Protein AF-A0A920NY01-F1 (afdb_monomer_lite)

Foldseek 3Di:
DLVVLCLPVVVPPDPPPDDPLQVLLCVQQNADPVRGRPDPVLSVLSVVLVVVSVVLVVVVVVVVVCVVVVHFPLCVLVNLLVSLVSSLSSLVSSCVSNDPLLVDCDDPPHDPVSNVSNVSNVVSVCSCPPPHHNVRSVVSCVCRVVVHDD

Radius of gyration: 17.71 Å; chains: 1; bounding box: 40×31×54 Å

Structure (mmCIF, N/CA/C/O backbone):
data_AF-A0A920NY01-F1
#
_entry.id   AF-A0A920NY01-F1
#
loop_
_atom_site.group_PDB
_atom_site.id
_atom_site.type_symbol
_atom_site.label_atom_id
_atom_site.label_alt_id
_atom_site.label_comp_id
_atom_site.label_asym_id
_atom_site.label_entity_id
_atom_site.label_seq_id
_atom_site.pdbx_PDB_ins_code
_atom_site.Cartn_x
_atom_site.Cartn_y
_atom_site.Cartn_z
_atom_site.occupancy
_atom_site.B_iso_or_equiv
_atom_site.auth_seq_id
_atom_site.auth_comp_id
_atom_site.auth_asym_id
_atom_site.auth_atom_id
_atom_site.pdbx_PDB_model_num
ATOM 1 N N . MET A 1 1 ? 16.039 2.354 -2.884 1.00 47.50 1 MET A N 1
ATOM 2 C CA . MET A 1 1 ? 14.660 2.895 -2.831 1.00 47.50 1 MET A CA 1
ATOM 3 C C . MET A 1 1 ? 13.622 1.830 -2.468 1.00 47.50 1 MET A C 1
ATOM 5 O O . MET A 1 1 ? 12.995 1.982 -1.434 1.00 47.50 1 MET A O 1
ATOM 9 N N . ILE A 1 2 ? 13.472 0.728 -3.221 1.00 49.84 2 ILE A N 1
ATOM 10 C CA . ILE A 1 2 ? 12.457 -0.321 -2.934 1.00 49.84 2 ILE A CA 1
ATOM 11 C C . ILE A 1 2 ? 12.687 -1.029 -1.579 1.00 49.84 2 ILE A C 1
ATOM 13 O O . ILE A 1 2 ? 11.736 -1.321 -0.860 1.00 49.84 2 ILE A O 1
ATOM 17 N N . SER A 1 3 ? 13.953 -1.226 -1.187 1.00 41.81 3 SER A N 1
ATOM 18 C CA . SER A 1 3 ? 14.336 -1.854 0.093 1.00 41.81 3 SER A CA 1
ATOM 19 C C . SER A 1 3 ? 13.791 -1.118 1.336 1.00 41.81 3 SER A C 1
ATOM 21 O O . SER A 1 3 ? 13.457 -1.753 2.330 1.00 41.81 3 SER A O 1
ATOM 23 N N . GLY A 1 4 ? 13.603 0.209 1.264 1.00 45.38 4 GLY A N 1
ATOM 24 C CA . GLY A 1 4 ? 13.114 1.031 2.382 1.00 45.38 4 GLY A CA 1
ATOM 25 C C . GLY A 1 4 ? 11.598 0.990 2.611 1.00 45.38 4 GLY A C 1
ATOM 26 O O . GLY A 1 4 ? 11.128 1.480 3.627 1.00 45.38 4 GLY A O 1
ATOM 27 N N . MET A 1 5 ? 10.816 0.395 1.703 1.00 55.50 5 MET A N 1
ATOM 28 C CA . MET A 1 5 ? 9.348 0.315 1.833 1.00 55.50 5 MET A CA 1
ATOM 29 C C . MET A 1 5 ? 8.886 -0.874 2.693 1.00 55.50 5 MET A C 1
ATOM 31 O O . MET A 1 5 ? 7.691 -1.143 2.830 1.00 55.50 5 MET A O 1
ATOM 35 N N . GLY A 1 6 ? 9.821 -1.675 3.213 1.00 48.81 6 GLY A N 1
ATOM 36 C CA . GLY A 1 6 ? 9.498 -2.925 3.903 1.00 48.81 6 GLY A CA 1
ATOM 37 C C . GLY A 1 6 ? 8.835 -3.977 3.000 1.00 48.81 6 GLY A C 1
ATOM 38 O O . GLY A 1 6 ? 8.509 -5.061 3.467 1.00 48.81 6 GLY A O 1
ATOM 39 N N . LEU A 1 7 ? 8.670 -3.708 1.700 1.00 51.50 7 LEU A N 1
ATOM 40 C CA . LEU A 1 7 ? 8.166 -4.657 0.696 1.00 51.50 7 LEU A CA 1
ATOM 41 C C . LEU A 1 7 ? 9.187 -5.759 0.383 1.00 51.50 7 LEU A C 1
ATOM 43 O O . LEU A 1 7 ? 8.834 -6.808 -0.142 1.00 51.50 7 LEU A O 1
ATOM 47 N N . ALA A 1 8 ? 10.453 -5.519 0.740 1.00 39.38 8 ALA A N 1
ATOM 48 C CA . ALA A 1 8 ? 11.539 -6.490 0.703 1.00 39.38 8 ALA A CA 1
ATOM 49 C C . ALA A 1 8 ? 11.615 -7.367 1.972 1.00 39.38 8 ALA A C 1
ATOM 51 O O . ALA A 1 8 ? 12.487 -8.231 2.063 1.00 39.38 8 ALA A O 1
ATOM 52 N N . THR A 1 9 ? 10.690 -7.230 2.935 1.00 38.69 9 THR A N 1
ATOM 53 C CA . THR A 1 9 ? 10.613 -8.123 4.113 1.00 38.69 9 THR A CA 1
ATOM 54 C C . THR A 1 9 ? 9.990 -9.488 3.778 1.00 38.69 9 THR A C 1
ATOM 56 O O . THR A 1 9 ? 9.167 -10.030 4.508 1.00 38.69 9 THR A O 1
ATOM 59 N N . GLY A 1 10 ? 10.430 -10.068 2.660 1.00 37.94 10 GLY A N 1
ATOM 60 C CA . GLY A 1 10 ? 10.399 -11.504 2.384 1.00 37.94 10 GLY A CA 1
ATOM 61 C C . GLY A 1 10 ? 11.724 -12.202 2.721 1.00 37.94 10 GLY A C 1
ATOM 62 O O . GLY A 1 10 ? 11.807 -13.417 2.608 1.00 37.94 10 GLY A O 1
ATOM 63 N N . ALA A 1 11 ? 12.752 -11.468 3.172 1.00 33.50 11 ALA A N 1
ATOM 64 C CA . ALA A 1 11 ? 14.018 -12.037 3.657 1.00 33.50 11 ALA A CA 1
ATOM 65 C C . ALA A 1 11 ? 13.945 -12.568 5.110 1.00 33.50 11 ALA A C 1
ATOM 67 O O . ALA A 1 11 ? 14.968 -12.811 5.742 1.00 33.50 11 ALA A O 1
ATOM 68 N N . GLY A 1 12 ? 12.735 -12.743 5.652 1.00 34.62 12 GLY A N 1
ATOM 69 C CA . GLY A 1 12 ? 12.486 -13.530 6.857 1.00 34.62 12 GLY A CA 1
ATOM 70 C C . GLY A 1 12 ? 12.101 -14.947 6.449 1.00 34.62 12 GLY A C 1
ATOM 71 O O . GLY A 1 12 ? 11.001 -15.168 5.950 1.00 34.62 12 GLY A O 1
ATOM 72 N N . SER A 1 13 ? 13.027 -15.884 6.632 1.00 37.16 13 SER A N 1
ATOM 73 C CA . SER A 1 13 ? 12.858 -17.307 6.344 1.00 37.16 13 SER A CA 1
ATOM 74 C C . SER A 1 13 ? 11.722 -17.903 7.189 1.00 37.16 13 SER A C 1
ATOM 76 O O . SER A 1 13 ? 11.871 -18.100 8.393 1.00 37.16 13 SER A O 1
ATOM 78 N N . GLY A 1 14 ? 10.571 -18.159 6.563 1.00 40.34 14 GLY A N 1
ATOM 79 C CA . GLY A 1 14 ? 9.476 -18.941 7.138 1.00 40.34 14 GLY A CA 1
ATOM 80 C C . GLY A 1 14 ? 8.087 -18.464 6.695 1.00 40.34 14 GLY A C 1
ATOM 81 O O . GLY A 1 14 ? 7.841 -17.257 6.638 1.00 40.34 14 GLY A O 1
ATOM 82 N N . PRO A 1 15 ? 7.140 -19.373 6.394 1.00 42.06 15 PRO A N 1
ATOM 83 C CA . PRO A 1 15 ? 5.758 -18.988 6.145 1.00 42.06 15 PRO A CA 1
ATOM 84 C C . PRO A 1 15 ? 5.181 -18.369 7.422 1.00 42.06 15 PRO A C 1
ATOM 86 O O . PRO A 1 15 ? 4.928 -19.065 8.407 1.00 42.06 15 PRO A O 1
ATOM 89 N N . ARG A 1 16 ? 4.962 -17.050 7.425 1.00 55.19 16 ARG A N 1
ATOM 90 C CA . ARG A 1 16 ? 4.141 -16.418 8.462 1.00 55.19 16 ARG A CA 1
ATOM 91 C C . ARG A 1 16 ? 2.745 -17.035 8.357 1.00 55.19 16 ARG A C 1
ATOM 93 O O . ARG A 1 16 ? 2.098 -16.912 7.320 1.00 55.19 16 ARG A O 1
ATOM 100 N N . LYS A 1 17 ? 2.306 -17.741 9.406 1.00 58.00 17 LYS A N 1
ATOM 101 C CA . LYS A 1 17 ? 0.994 -18.414 9.429 1.00 58.00 17 LYS A CA 1
ATOM 102 C C . LYS A 1 17 ? -0.165 -17.422 9.274 1.00 58.00 17 LYS A C 1
ATOM 104 O O . LYS A 1 17 ? -1.215 -17.816 8.778 1.00 58.00 17 LYS A O 1
ATOM 109 N N . THR A 1 18 ? 0.023 -16.162 9.672 1.00 63.00 18 THR A N 1
ATOM 110 C CA . THR A 1 18 ? -0.997 -15.111 9.589 1.00 63.00 18 THR A CA 1
ATOM 111 C C . THR A 1 18 ? -0.401 -13.772 9.142 1.00 63.00 18 THR A C 1
ATOM 113 O O . THR A 1 18 ? 0.765 -13.461 9.405 1.00 63.00 18 THR A O 1
ATOM 116 N N . SER A 1 19 ? -1.195 -12.993 8.401 1.00 81.56 19 SER A N 1
ATOM 117 C CA . SER A 1 19 ? -0.831 -11.646 7.949 1.00 81.56 19 SER A CA 1
ATOM 118 C C . SER A 1 19 ? -0.866 -10.658 9.113 1.00 81.56 19 SER A C 1
ATOM 120 O O . SER A 1 19 ? -1.801 -10.675 9.911 1.00 81.56 19 SER A O 1
ATOM 122 N N . GLY A 1 20 ? 0.118 -9.756 9.186 1.00 88.62 20 GLY A N 1
ATOM 123 C CA . GLY A 1 20 ? 0.159 -8.721 10.227 1.00 88.62 20 GLY A CA 1
ATOM 124 C C . GLY A 1 20 ? -1.059 -7.793 10.186 1.00 88.62 20 GLY A C 1
ATOM 125 O O . GLY A 1 20 ? -1.587 -7.431 11.232 1.00 88.62 20 GLY A O 1
ATOM 126 N N . MET A 1 21 ? -1.572 -7.480 8.988 1.00 94.06 21 MET A N 1
ATOM 127 C CA . MET A 1 21 ? -2.805 -6.696 8.845 1.00 94.06 21 MET A CA 1
ATOM 128 C C . MET A 1 21 ? -4.042 -7.480 9.289 1.00 94.06 21 MET A C 1
ATOM 130 O O . MET A 1 21 ? -4.987 -6.882 9.792 1.00 94.06 21 MET A O 1
ATOM 134 N N . ALA A 1 22 ? -4.051 -8.808 9.122 1.00 94.12 22 ALA A N 1
ATOM 135 C CA . ALA A 1 22 ? -5.153 -9.642 9.597 1.00 94.12 22 ALA A CA 1
ATOM 136 C C . ALA A 1 22 ? -5.209 -9.671 11.129 1.00 94.12 22 ALA A C 1
ATOM 138 O O . ALA A 1 22 ? -6.294 -9.546 11.686 1.00 94.12 22 ALA A O 1
ATOM 139 N N . GLU A 1 23 ? -4.063 -9.783 11.805 1.00 94.50 23 GLU A N 1
ATOM 140 C CA . GLU A 1 23 ? -4.006 -9.702 13.272 1.00 94.50 23 GLU A CA 1
ATOM 141 C C . GLU A 1 23 ? -4.402 -8.313 13.786 1.00 94.50 23 GLU A C 1
ATOM 143 O O . GLU A 1 23 ? -5.200 -8.209 14.716 1.00 94.50 23 GLU A O 1
ATOM 148 N N . LEU A 1 24 ? -3.923 -7.243 13.139 1.00 95.44 24 LEU A N 1
ATOM 149 C CA . LEU A 1 24 ? -4.345 -5.876 13.458 1.00 95.44 24 LEU A CA 1
ATOM 150 C C . LEU A 1 24 ? -5.861 -5.712 13.281 1.00 95.44 24 LEU A C 1
ATOM 152 O O . LEU A 1 24 ? -6.547 -5.223 14.171 1.00 95.44 24 LEU A O 1
ATOM 156 N N . GLY A 1 25 ? -6.403 -6.177 12.156 1.00 96.38 25 GLY A N 1
ATOM 157 C CA . GLY A 1 25 ? -7.833 -6.111 11.889 1.00 96.38 25 GLY A CA 1
ATOM 158 C C . GLY A 1 25 ? -8.665 -6.895 12.901 1.00 96.38 25 GLY A C 1
ATOM 159 O O . GLY A 1 25 ? -9.671 -6.381 13.372 1.00 96.38 25 GLY A O 1
ATOM 160 N N . LYS A 1 26 ? -8.223 -8.085 13.322 1.00 96.75 26 LYS A N 1
ATOM 161 C CA . LYS A 1 26 ? -8.885 -8.830 14.405 1.00 96.75 26 LYS A CA 1
ATOM 162 C C . LYS A 1 26 ? -8.838 -8.090 15.739 1.00 96.75 26 LYS A C 1
ATOM 164 O O . LYS A 1 26 ? -9.801 -8.162 16.490 1.00 96.75 26 LYS A O 1
ATOM 169 N N . ARG A 1 27 ? -7.743 -7.384 16.039 1.00 95.88 27 ARG A N 1
ATOM 170 C CA . ARG A 1 27 ? -7.602 -6.609 17.280 1.00 95.88 27 ARG A CA 1
ATOM 171 C C . ARG A 1 27 ? -8.625 -5.476 17.369 1.00 95.88 27 ARG A C 1
ATOM 173 O O . ARG A 1 27 ? -9.222 -5.304 18.423 1.00 95.88 27 ARG A O 1
ATOM 180 N N . TYR A 1 28 ? -8.802 -4.712 16.292 1.00 96.94 28 TYR A N 1
ATOM 181 C CA . TYR A 1 28 ? -9.649 -3.513 16.310 1.00 96.94 28 TYR A CA 1
ATOM 182 C C . TYR A 1 28 ? -11.101 -3.773 15.902 1.00 96.94 28 TYR A C 1
ATOM 184 O O . TYR A 1 28 ? -12.004 -3.136 16.433 1.00 96.94 28 TYR A O 1
ATOM 192 N N . VAL A 1 29 ? -11.333 -4.708 14.979 1.00 97.25 29 VAL A N 1
ATOM 193 C CA . VAL A 1 29 ? -12.675 -5.021 14.458 1.00 97.25 29 VAL A CA 1
ATOM 194 C C . VAL A 1 29 ? -13.288 -6.238 15.154 1.00 97.25 29 VAL A C 1
ATOM 196 O O . VAL A 1 29 ? -14.505 -6.378 15.198 1.00 97.25 29 VAL A O 1
ATOM 199 N N . GLY A 1 30 ? -12.463 -7.114 15.728 1.00 97.31 30 GLY A N 1
ATOM 200 C CA . GLY A 1 30 ? -12.908 -8.358 16.349 1.00 97.31 30 GLY A CA 1
ATOM 201 C C . GLY A 1 30 ? -12.994 -9.535 15.378 1.00 97.31 30 GLY A C 1
ATOM 202 O O . GLY A 1 30 ? -12.515 -9.500 14.234 1.00 97.31 30 GLY A O 1
ATOM 203 N N . THR A 1 31 ? -13.585 -10.621 15.869 1.00 97.94 31 THR A N 1
ATOM 204 C CA . THR A 1 31 ? -13.712 -11.889 15.149 1.00 97.94 31 THR A CA 1
ATOM 205 C C . THR A 1 31 ? -15.140 -12.410 15.142 1.00 97.94 31 THR A C 1
ATOM 207 O O . THR A 1 31 ? -15.844 -12.277 16.139 1.00 97.94 31 THR A O 1
ATOM 210 N N . ASP A 1 32 ? -15.513 -13.088 14.059 1.00 95.94 32 ASP A N 1
ATOM 211 C CA . ASP A 1 32 ? -16.758 -13.846 13.957 1.00 95.94 32 ASP A CA 1
ATOM 212 C C . ASP A 1 32 ? -16.721 -15.147 14.788 1.00 95.94 32 ASP A C 1
ATOM 214 O O . ASP A 1 32 ? -15.687 -15.548 15.332 1.00 95.94 32 ASP A O 1
ATOM 218 N N . GLU A 1 33 ? -17.847 -15.867 14.827 1.00 95.56 33 GLU A N 1
ATOM 219 C CA . GLU A 1 33 ? -17.999 -17.159 15.524 1.00 95.56 33 GLU A CA 1
ATOM 220 C C . GLU A 1 33 ? -17.004 -18.243 15.063 1.00 95.56 33 GLU A C 1
ATOM 222 O O . GLU A 1 33 ? -16.785 -19.238 15.752 1.00 95.56 33 GLU A O 1
ATOM 227 N N . LYS A 1 34 ? -16.385 -18.069 13.888 1.00 95.06 34 LYS A N 1
ATOM 228 C CA . LYS A 1 34 ? -15.399 -18.988 13.303 1.00 95.06 34 LYS A CA 1
ATOM 229 C C . LYS A 1 34 ? -13.962 -18.501 13.513 1.00 95.06 34 LYS A C 1
ATOM 231 O O . LYS A 1 34 ? -13.050 -19.018 12.863 1.00 95.06 34 LYS A O 1
ATOM 236 N N . ASN A 1 35 ? -13.746 -17.521 14.395 1.00 92.69 35 ASN A N 1
ATOM 237 C CA . ASN A 1 35 ? -12.448 -16.911 14.693 1.00 92.69 35 ASN A CA 1
ATOM 238 C C . ASN A 1 35 ? -11.764 -16.264 13.463 1.00 92.69 35 ASN A C 1
ATOM 240 O O . ASN A 1 35 ? -10.532 -16.220 13.330 1.00 92.69 35 ASN A O 1
ATOM 244 N N . ARG A 1 36 ? -12.564 -15.770 12.515 1.00 94.25 36 ARG A N 1
ATOM 245 C CA . ARG A 1 36 ? -12.100 -14.985 11.362 1.00 94.25 36 ARG A CA 1
ATOM 246 C C . ARG A 1 36 ? -12.333 -13.511 11.664 1.00 94.25 36 ARG A C 1
ATOM 248 O O . ARG A 1 36 ? -13.251 -13.197 12.399 1.00 94.25 36 ARG A O 1
ATOM 255 N N . LEU A 1 37 ? -11.537 -12.613 11.084 1.00 96.06 37 LEU A N 1
ATOM 256 C CA . LEU A 1 37 ? -11.785 -11.164 11.170 1.00 96.06 37 LEU A CA 1
ATOM 257 C C . LEU A 1 37 ? -13.238 -10.870 10.783 1.00 96.06 37 LEU A C 1
ATOM 259 O O . LEU A 1 37 ? -13.632 -11.336 9.717 1.00 96.06 37 LEU A O 1
ATOM 263 N N . 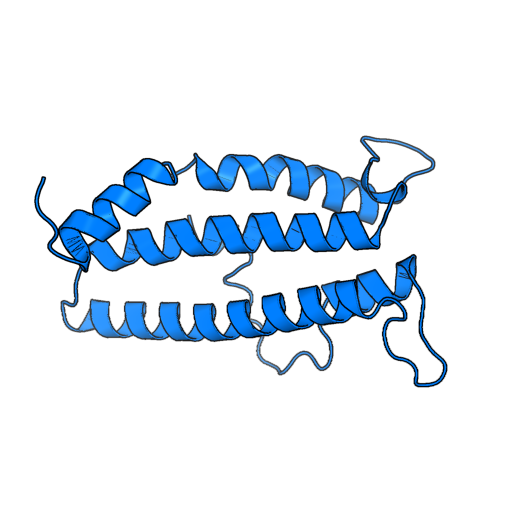ASP A 1 38 ? -14.001 -10.154 11.608 1.00 97.38 38 ASP A N 1
ATOM 264 C CA . ASP A 1 38 ? -15.465 -10.058 11.469 1.00 97.38 38 ASP A CA 1
ATOM 265 C C . ASP A 1 38 ? -15.903 -9.334 10.173 1.00 97.38 38 ASP A C 1
ATOM 267 O O . ASP A 1 38 ? -16.642 -9.888 9.352 1.00 97.38 38 ASP A O 1
ATOM 271 N N . ASP A 1 39 ? -15.317 -8.165 9.884 1.00 97.62 39 ASP A N 1
ATOM 272 C CA . ASP A 1 39 ? -15.564 -7.403 8.650 1.00 97.62 39 ASP A CA 1
ATOM 273 C C . ASP A 1 39 ? -15.117 -8.161 7.378 1.00 97.62 39 ASP A C 1
ATOM 275 O O . ASP A 1 39 ? -13.936 -8.279 7.027 1.00 97.62 39 ASP A O 1
ATOM 279 N N . ALA A 1 40 ? -16.103 -8.643 6.619 1.00 97.12 40 ALA A N 1
ATOM 280 C CA . ALA A 1 40 ? -15.881 -9.383 5.383 1.00 97.12 40 ALA A CA 1
ATOM 281 C C . ALA A 1 40 ? -15.204 -8.566 4.269 1.00 97.12 40 ALA A C 1
ATOM 283 O O . ALA A 1 40 ? -14.441 -9.130 3.471 1.00 97.12 40 ALA A O 1
ATOM 284 N N . GLN A 1 41 ? -15.460 -7.258 4.198 1.00 97.62 41 GLN A N 1
ATOM 285 C CA . GLN A 1 41 ? -14.849 -6.383 3.202 1.00 97.62 41 GLN A CA 1
ATOM 286 C C . GLN A 1 41 ? -13.380 -6.134 3.538 1.00 97.62 41 GLN A C 1
ATOM 288 O O . GLN A 1 41 ? -12.522 -6.293 2.666 1.00 97.62 41 GLN A O 1
ATOM 293 N N . LEU A 1 42 ? -13.071 -5.816 4.799 1.00 97.56 42 LEU A N 1
ATOM 294 C CA . LEU A 1 42 ? -11.694 -5.651 5.266 1.00 97.56 42 LEU A CA 1
ATOM 295 C C . LEU A 1 42 ? -10.890 -6.944 5.084 1.00 97.56 42 LEU A C 1
ATOM 297 O O . LEU A 1 42 ? -9.784 -6.917 4.542 1.00 97.56 42 LEU A O 1
ATOM 301 N N . ARG A 1 43 ? -11.481 -8.096 5.422 1.00 96.50 43 ARG A N 1
ATOM 302 C CA . ARG A 1 43 ? -10.873 -9.417 5.207 1.00 96.50 43 ARG A CA 1
ATOM 303 C C . ARG A 1 43 ? -10.509 -9.654 3.739 1.00 96.50 43 ARG A C 1
ATOM 305 O O . ARG A 1 43 ? -9.414 -10.128 3.442 1.00 96.50 43 ARG A O 1
ATOM 312 N N . THR A 1 44 ? -11.400 -9.287 2.818 1.00 97.62 44 THR A N 1
ATOM 313 C CA . THR A 1 44 ? -11.162 -9.403 1.369 1.00 97.62 44 THR A CA 1
ATOM 314 C C . THR A 1 44 ? -10.051 -8.461 0.899 1.00 97.62 44 THR A C 1
ATOM 316 O O . THR A 1 44 ? -9.190 -8.871 0.118 1.00 97.62 44 THR A O 1
ATOM 319 N N . LYS A 1 45 ? -10.027 -7.214 1.392 1.00 97.62 45 LYS A N 1
ATOM 320 C CA . LYS A 1 45 ? -8.971 -6.237 1.075 1.00 97.62 45 LYS A CA 1
ATOM 321 C C . LYS A 1 45 ? -7.594 -6.727 1.525 1.00 97.62 45 LYS A C 1
ATOM 323 O O . LYS A 1 45 ? -6.661 -6.691 0.726 1.00 97.62 45 LYS A O 1
ATOM 328 N N . ILE A 1 46 ? -7.489 -7.231 2.756 1.00 96.69 46 ILE A N 1
ATOM 329 C CA . ILE A 1 46 ? -6.248 -7.795 3.308 1.00 96.69 46 ILE A CA 1
ATOM 330 C C . ILE A 1 46 ? -5.787 -8.988 2.468 1.00 96.69 46 ILE A C 1
ATOM 332 O O . ILE A 1 46 ? -4.656 -8.995 1.995 1.00 96.69 46 ILE A O 1
ATOM 336 N N . ALA A 1 47 ? -6.675 -9.949 2.193 1.00 96.19 47 ALA A N 1
ATOM 337 C CA . ALA A 1 47 ? -6.327 -11.129 1.403 1.00 96.19 47 ALA A CA 1
ATOM 338 C C . ALA A 1 47 ? -5.831 -10.767 -0.009 1.00 96.19 47 ALA A C 1
ATOM 340 O O . ALA A 1 47 ? -4.857 -11.341 -0.498 1.00 96.19 47 ALA A O 1
ATOM 341 N N . LYS A 1 48 ? -6.469 -9.785 -0.660 1.00 97.38 48 LYS A N 1
ATOM 342 C CA . LYS A 1 48 ? -6.033 -9.281 -1.968 1.00 97.38 48 LYS A CA 1
ATOM 343 C C . LYS A 1 48 ? -4.666 -8.600 -1.884 1.00 97.38 48 LYS A C 1
ATOM 345 O O . LYS A 1 48 ? -3.836 -8.818 -2.763 1.00 97.38 48 LYS A O 1
ATOM 350 N N . HIS A 1 49 ? -4.425 -7.794 -0.850 1.00 96.88 49 HIS A N 1
ATOM 351 C CA . HIS A 1 49 ? -3.129 -7.149 -0.626 1.00 96.88 49 HIS A CA 1
ATOM 352 C C . HIS A 1 49 ? -2.015 -8.173 -0.376 1.00 96.88 49 HIS A C 1
ATOM 354 O O . HIS A 1 49 ? -0.969 -8.092 -1.018 1.00 96.88 49 HIS A O 1
ATOM 360 N N . ASP A 1 50 ? -2.254 -9.189 0.455 1.00 93.69 50 ASP A N 1
ATOM 361 C CA . ASP A 1 50 ? -1.281 -10.252 0.732 1.00 93.69 50 ASP A CA 1
ATOM 362 C C . ASP A 1 50 ? -0.948 -11.063 -0.534 1.00 93.69 50 ASP A C 1
ATOM 364 O O . ASP A 1 50 ? 0.223 -11.325 -0.830 1.00 93.69 50 ASP A O 1
ATOM 368 N N . LEU A 1 51 ? -1.968 -11.422 -1.327 1.00 95.62 51 LEU A N 1
ATOM 369 C CA . LEU A 1 51 ? -1.791 -12.108 -2.611 1.00 95.62 51 LEU A CA 1
ATOM 370 C C . LEU A 1 51 ? -0.958 -11.261 -3.582 1.00 95.62 51 LEU A C 1
ATOM 372 O O . LEU A 1 51 ? 0.007 -11.749 -4.172 1.00 95.62 51 LEU A O 1
ATOM 376 N N . ASN A 1 52 ? -1.302 -9.980 -3.708 1.00 95.81 52 ASN A N 1
ATOM 377 C CA . ASN A 1 52 ? -0.590 -9.027 -4.551 1.00 95.81 52 ASN A CA 1
ATOM 378 C C . ASN A 1 52 ? 0.852 -8.809 -4.087 1.00 95.81 52 ASN A C 1
ATOM 380 O O . ASN A 1 52 ? 1.747 -8.716 -4.924 1.00 95.81 52 ASN A O 1
ATOM 384 N N . SER A 1 53 ? 1.089 -8.765 -2.777 1.00 91.50 53 SER A N 1
ATOM 385 C CA . SER A 1 53 ? 2.426 -8.652 -2.194 1.00 91.50 53 SER A CA 1
ATOM 386 C C . SER A 1 53 ? 3.275 -9.867 -2.555 1.00 91.50 53 SER A C 1
ATOM 388 O O . SER A 1 53 ? 4.403 -9.712 -3.020 1.00 91.50 53 SER A O 1
ATOM 390 N N . ARG A 1 54 ? 2.712 -11.079 -2.456 1.00 91.44 54 ARG A N 1
ATOM 391 C CA . ARG A 1 54 ? 3.396 -12.313 -2.866 1.00 91.44 54 ARG A CA 1
ATOM 392 C C . ARG A 1 54 ? 3.701 -12.341 -4.365 1.00 91.44 54 ARG A C 1
ATOM 394 O O . ARG A 1 54 ? 4.825 -12.659 -4.751 1.00 91.44 54 ARG A O 1
ATOM 401 N N . ALA A 1 55 ? 2.727 -11.998 -5.207 1.00 94.88 55 ALA A N 1
ATOM 402 C CA . ALA A 1 55 ? 2.920 -11.916 -6.655 1.00 94.88 55 ALA A CA 1
ATOM 403 C C . ALA A 1 55 ? 3.994 -10.878 -7.024 1.00 94.88 55 ALA A C 1
ATOM 405 O O . ALA A 1 55 ? 4.821 -11.107 -7.910 1.00 94.88 55 ALA A O 1
ATOM 406 N N . PHE A 1 56 ? 4.029 -9.758 -6.303 1.00 93.31 56 PHE A N 1
ATOM 407 C CA . PHE A 1 56 ? 5.023 -8.716 -6.501 1.00 93.31 56 PHE A CA 1
ATOM 408 C C . PHE A 1 56 ? 6.427 -9.158 -6.088 1.00 93.31 56 PHE A C 1
ATOM 410 O O . PHE A 1 56 ? 7.368 -8.916 -6.836 1.00 93.31 56 PHE A O 1
ATOM 417 N N . THR A 1 57 ? 6.584 -9.878 -4.972 1.00 89.06 57 THR A N 1
ATOM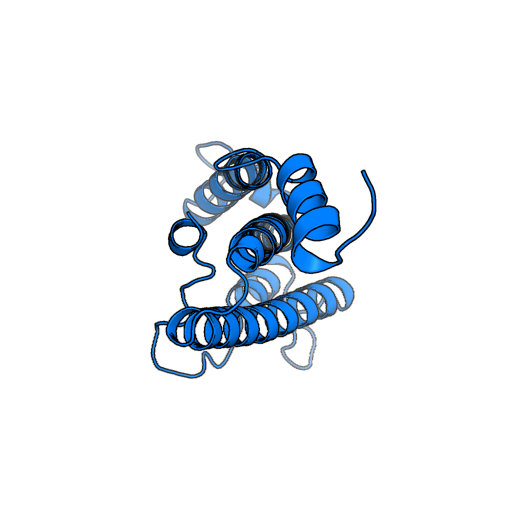 418 C CA . THR A 1 57 ? 7.877 -10.469 -4.588 1.00 89.06 57 THR A CA 1
ATOM 419 C C . THR A 1 57 ? 8.411 -11.407 -5.670 1.00 89.06 57 THR A C 1
ATOM 421 O O . THR A 1 57 ? 9.571 -11.286 -6.054 1.00 89.06 57 THR A O 1
ATOM 424 N N . LEU A 1 58 ? 7.567 -12.294 -6.208 1.00 93.31 58 LEU A N 1
ATOM 425 C CA . LEU A 1 58 ? 7.950 -13.185 -7.312 1.00 93.31 58 LEU A CA 1
ATOM 426 C C . LEU A 1 58 ? 8.323 -12.394 -8.577 1.00 93.31 58 LEU A C 1
ATOM 428 O O . LEU A 1 58 ? 9.277 -12.734 -9.271 1.00 93.31 58 LEU A O 1
ATOM 432 N N . THR A 1 59 ? 7.611 -11.299 -8.854 1.00 91.94 59 THR A N 1
ATOM 433 C CA . THR A 1 59 ? 7.926 -10.406 -9.979 1.00 91.94 59 THR A CA 1
ATOM 434 C C . THR A 1 59 ? 9.282 -9.724 -9.798 1.00 91.94 59 THR A C 1
ATOM 436 O O . THR A 1 59 ? 10.069 -9.697 -10.739 1.00 91.94 59 THR A O 1
ATOM 439 N N . LEU A 1 60 ? 9.595 -9.228 -8.596 1.00 89.25 60 LEU A N 1
ATOM 440 C CA . LEU A 1 60 ? 10.900 -8.634 -8.292 1.00 89.25 60 LEU A CA 1
ATOM 441 C C . LEU A 1 60 ? 12.034 -9.661 -8.388 1.00 89.25 60 LEU A C 1
ATOM 443 O O . LEU A 1 60 ? 13.109 -9.325 -8.876 1.00 89.25 60 LEU A O 1
ATOM 447 N N . GLN A 1 61 ? 11.794 -10.906 -7.962 1.00 90.31 61 GLN A N 1
ATOM 448 C CA . GLN A 1 61 ? 12.751 -12.002 -8.138 1.00 90.31 61 GLN A CA 1
ATOM 449 C C . GLN A 1 61 ? 13.019 -12.258 -9.621 1.00 90.31 61 GLN A C 1
ATOM 451 O O . GLN A 1 61 ? 14.174 -12.250 -10.033 1.00 90.31 61 GLN A O 1
ATOM 456 N N . ARG A 1 62 ? 11.967 -12.392 -10.437 1.00 90.75 62 ARG A N 1
ATOM 457 C CA . ARG A 1 62 ? 12.110 -12.546 -11.889 1.00 90.75 62 ARG A CA 1
ATOM 458 C C . ARG A 1 62 ? 12.888 -11.385 -12.511 1.00 90.75 62 ARG A C 1
ATOM 460 O O . ARG A 1 62 ? 13.829 -11.627 -13.249 1.00 90.75 62 ARG A O 1
ATOM 467 N N . MET A 1 63 ? 12.552 -10.140 -12.168 1.00 88.69 63 MET A N 1
ATOM 468 C CA . MET A 1 63 ? 13.273 -8.957 -12.659 1.00 88.69 63 MET A CA 1
ATOM 469 C C . MET A 1 63 ? 14.763 -8.982 -12.292 1.00 88.69 63 MET A C 1
ATOM 471 O O . MET A 1 63 ? 15.596 -8.563 -13.090 1.00 88.69 63 MET A O 1
ATOM 475 N N . ALA A 1 64 ? 15.104 -9.458 -11.091 1.00 88.25 64 ALA A N 1
ATOM 476 C CA . ALA A 1 64 ? 16.492 -9.581 -10.661 1.00 88.25 64 ALA A CA 1
ATOM 477 C C . ALA A 1 64 ? 17.248 -10.666 -11.443 1.00 88.25 64 ALA A C 1
ATOM 479 O O . ALA A 1 64 ? 18.418 -10.466 -11.761 1.00 88.25 64 ALA A O 1
ATOM 480 N N . GLU A 1 65 ? 16.599 -11.786 -11.770 1.00 91.25 65 GLU A N 1
ATOM 481 C CA . GLU A 1 65 ? 17.186 -12.816 -12.634 1.00 91.25 65 GLU A CA 1
ATOM 482 C C . GLU A 1 65 ? 17.342 -12.319 -14.079 1.00 91.25 65 GLU A C 1
ATOM 484 O O . GLU A 1 65 ? 18.437 -12.413 -14.630 1.00 91.25 65 GLU A O 1
ATOM 489 N N . ASP A 1 66 ? 16.309 -11.690 -14.650 1.00 88.44 66 ASP A N 1
ATOM 490 C CA . ASP A 1 66 ? 16.343 -11.112 -16.002 1.00 88.44 66 ASP A CA 1
ATOM 491 C C . ASP A 1 66 ? 17.484 -10.082 -16.135 1.00 88.44 66 ASP A C 1
ATOM 493 O O . ASP A 1 66 ? 18.183 -10.029 -17.148 1.00 88.44 66 ASP A O 1
ATOM 497 N N . ALA A 1 67 ? 17.731 -9.281 -15.091 1.00 88.06 67 ALA A N 1
ATOM 498 C CA . ALA A 1 67 ? 18.815 -8.300 -15.071 1.00 88.06 67 ALA A CA 1
ATOM 499 C C . ALA A 1 67 ? 20.215 -8.938 -15.159 1.00 88.06 67 ALA A C 1
ATOM 501 O O . ALA A 1 67 ? 21.113 -8.343 -15.756 1.00 88.06 67 ALA A O 1
ATOM 502 N N . LYS A 1 68 ? 20.416 -10.152 -14.621 1.00 89.19 68 LYS A N 1
ATOM 503 C CA . LYS A 1 68 ? 21.707 -10.865 -14.707 1.00 89.19 68 LYS A CA 1
ATOM 504 C C . LYS A 1 68 ? 22.037 -11.298 -16.134 1.00 89.19 68 LYS A C 1
ATOM 506 O O . LYS A 1 68 ? 23.210 -11.449 -16.461 1.00 89.19 68 LYS A O 1
ATOM 511 N N . THR A 1 69 ? 21.024 -11.484 -16.978 1.00 90.62 69 THR A N 1
ATOM 512 C CA . THR A 1 69 ? 21.175 -11.891 -18.381 1.00 90.62 69 THR A CA 1
ATOM 513 C C . THR A 1 69 ? 21.028 -10.725 -19.364 1.00 90.62 69 THR A C 1
ATOM 515 O O . THR A 1 69 ? 20.875 -10.957 -20.559 1.00 90.62 69 THR A O 1
ATOM 518 N N . GLY A 1 70 ? 21.061 -9.473 -18.889 1.00 80.81 70 GLY A N 1
ATOM 519 C CA . GLY A 1 70 ? 20.944 -8.282 -19.742 1.00 80.81 70 GLY A CA 1
ATOM 520 C C . GLY A 1 70 ? 19.510 -7.917 -20.145 1.00 80.81 70 GLY A C 1
ATOM 521 O O . GLY A 1 70 ? 19.307 -7.280 -21.176 1.00 80.81 70 GLY A O 1
ATOM 522 N N . GLY A 1 71 ? 18.512 -8.324 -19.357 1.00 75.38 71 GLY A N 1
ATOM 523 C CA . GLY A 1 71 ? 17.105 -7.988 -19.568 1.00 75.38 71 GLY A CA 1
ATOM 524 C C . GLY A 1 71 ? 16.792 -6.482 -19.479 1.00 75.38 71 GLY A C 1
ATOM 525 O O . GLY A 1 71 ? 17.658 -5.669 -19.142 1.00 75.38 71 GLY A O 1
ATOM 526 N N . PRO A 1 72 ? 15.542 -6.073 -19.772 1.00 73.69 72 PRO A N 1
ATOM 527 C CA . PRO A 1 72 ? 15.201 -4.664 -19.959 1.00 73.69 72 PRO A CA 1
ATOM 528 C C . PRO A 1 72 ? 15.416 -3.822 -18.692 1.00 73.69 72 PRO A C 1
ATOM 530 O O . PRO A 1 72 ? 14.791 -4.051 -17.651 1.00 73.69 72 PRO A O 1
ATOM 533 N N . SER A 1 73 ? 16.247 -2.782 -18.803 1.00 74.12 73 SER A N 1
ATOM 534 C CA . SER A 1 73 ? 16.623 -1.903 -17.683 1.00 74.12 73 SER A CA 1
ATOM 535 C C . SER A 1 73 ? 15.457 -1.071 -17.132 1.00 74.12 73 SER A C 1
ATOM 537 O O . SER A 1 73 ? 15.427 -0.743 -15.945 1.00 74.12 73 SER A O 1
ATOM 539 N N . ALA A 1 74 ? 14.455 -0.773 -17.966 1.00 82.06 74 ALA A N 1
ATOM 540 C CA . ALA A 1 74 ? 13.289 0.030 -17.597 1.00 82.06 74 ALA A CA 1
ATOM 541 C C . ALA A 1 74 ? 12.304 -0.687 -16.652 1.00 82.06 74 ALA A C 1
ATOM 543 O O . ALA A 1 74 ? 11.435 -0.042 -16.062 1.00 82.06 74 ALA A O 1
ATOM 544 N N . THR A 1 75 ? 12.449 -2.002 -16.440 1.00 85.00 75 THR A N 1
ATOM 545 C CA . THR A 1 75 ? 11.581 -2.761 -15.518 1.00 85.00 75 THR A CA 1
ATOM 546 C C . THR A 1 75 ? 11.680 -2.264 -14.072 1.00 85.00 75 THR A C 1
ATOM 548 O O . THR A 1 75 ? 10.716 -2.383 -13.314 1.00 85.00 75 THR A O 1
ATOM 551 N N . ALA A 1 76 ? 12.783 -1.610 -13.687 1.00 88.38 76 ALA A N 1
ATOM 552 C CA . ALA A 1 76 ? 12.934 -0.979 -12.374 1.00 88.38 76 ALA A CA 1
ATOM 553 C C . ALA A 1 76 ? 11.826 0.051 -12.065 1.00 88.38 76 ALA A C 1
ATOM 555 O O . ALA A 1 76 ? 11.371 0.133 -10.919 1.00 88.38 76 ALA A O 1
ATOM 556 N N . SER A 1 77 ? 11.330 0.777 -13.077 1.00 92.56 77 SER A N 1
ATOM 557 C CA . SER A 1 77 ? 10.211 1.718 -12.927 1.00 92.56 77 SER A CA 1
ATOM 558 C C . SER A 1 77 ? 8.892 1.020 -12.595 1.00 92.56 77 SER A C 1
ATOM 560 O O . SER A 1 77 ? 8.111 1.553 -11.806 1.00 92.56 77 SER A O 1
ATOM 562 N N . MET A 1 78 ? 8.668 -0.205 -13.092 1.00 92.81 78 MET A N 1
ATOM 563 C CA . MET A 1 78 ? 7.510 -1.024 -12.698 1.00 92.81 78 MET A CA 1
ATOM 564 C C . MET A 1 78 ? 7.568 -1.365 -11.210 1.00 92.81 78 MET A C 1
ATOM 566 O O . MET A 1 78 ? 6.590 -1.177 -10.486 1.00 92.81 78 MET A O 1
ATOM 570 N N . GLY A 1 79 ? 8.736 -1.825 -10.746 1.00 92.12 79 GLY A N 1
ATOM 571 C CA . GLY A 1 79 ? 8.967 -2.151 -9.340 1.00 92.12 79 GLY A CA 1
ATOM 572 C C . GLY A 1 79 ? 8.766 -0.940 -8.431 1.00 92.12 79 GLY A C 1
ATOM 573 O O . GLY A 1 79 ? 8.098 -1.025 -7.401 1.00 92.12 79 GLY A O 1
ATOM 574 N N . LYS A 1 80 ? 9.291 0.218 -8.832 1.00 93.31 80 LYS A N 1
ATOM 575 C CA . LYS A 1 80 ? 9.114 1.464 -8.087 1.00 93.31 80 LYS A CA 1
ATOM 576 C C . LYS A 1 80 ? 7.644 1.892 -8.021 1.00 93.31 80 LYS A C 1
ATOM 578 O O . LYS A 1 80 ? 7.144 2.140 -6.920 1.00 93.31 80 LYS A O 1
ATOM 583 N N . TYR A 1 81 ? 6.962 1.976 -9.161 1.00 95.75 81 TYR A N 1
ATOM 584 C CA . TYR A 1 81 ? 5.564 2.401 -9.216 1.00 95.75 81 TYR A CA 1
ATOM 585 C C . TYR A 1 81 ? 4.678 1.482 -8.370 1.00 95.75 81 TYR A C 1
ATOM 587 O O . TYR A 1 81 ? 4.085 1.922 -7.384 1.00 95.75 81 TYR A O 1
ATOM 595 N N . TYR A 1 82 ? 4.671 0.184 -8.683 1.00 95.94 82 TYR A N 1
ATOM 596 C CA . TYR A 1 82 ? 3.779 -0.762 -8.022 1.00 95.94 82 TYR A CA 1
ATOM 597 C C . TYR A 1 82 ? 4.095 -0.914 -6.534 1.00 95.94 82 TYR A C 1
ATOM 599 O O . TYR A 1 82 ? 3.181 -0.971 -5.713 1.00 95.94 82 TYR A O 1
ATOM 607 N N . GLY A 1 83 ? 5.379 -0.924 -6.161 1.00 94.31 83 GLY A N 1
ATOM 608 C CA . GLY A 1 83 ? 5.771 -0.974 -4.757 1.00 94.31 83 GLY A CA 1
ATOM 609 C C . GLY A 1 83 ? 5.246 0.229 -3.969 1.00 94.31 83 GLY A C 1
ATOM 610 O O . GLY A 1 83 ? 4.689 0.068 -2.887 1.00 94.31 83 GLY A O 1
ATOM 611 N N . SER A 1 84 ? 5.331 1.432 -4.540 1.00 96.00 84 SER A N 1
ATOM 612 C CA . SER A 1 84 ? 4.816 2.646 -3.891 1.00 96.00 84 SER A CA 1
ATOM 613 C C . SER A 1 84 ? 3.302 2.573 -3.671 1.00 96.00 84 SER A C 1
ATOM 615 O O . SER A 1 84 ? 2.830 2.875 -2.575 1.00 96.00 84 SER A O 1
ATOM 617 N N . GLU A 1 85 ? 2.546 2.112 -4.671 1.00 96.81 85 GLU A N 1
ATOM 618 C CA . GLU A 1 85 ? 1.094 1.931 -4.552 1.00 96.81 85 GLU A CA 1
ATOM 619 C C . GLU A 1 85 ? 0.725 0.854 -3.525 1.00 96.81 85 GLU A C 1
ATOM 621 O O . GLU A 1 85 ? -0.148 1.076 -2.684 1.00 96.81 85 GLU A O 1
ATOM 626 N N . GLN A 1 86 ? 1.429 -0.283 -3.518 1.00 95.56 86 GLN A N 1
ATOM 627 C CA . GLN A 1 86 ? 1.203 -1.339 -2.527 1.00 95.56 86 GLN A CA 1
ATOM 628 C C . GLN A 1 86 ? 1.523 -0.892 -1.102 1.00 95.56 86 GLN A C 1
ATOM 630 O O . GLN A 1 86 ? 0.808 -1.276 -0.174 1.00 95.56 86 GLN A O 1
ATOM 635 N N . ASN A 1 87 ? 2.572 -0.087 -0.907 1.00 95.06 87 ASN A N 1
ATOM 636 C CA . ASN A 1 87 ? 2.927 0.412 0.417 1.00 95.06 87 ASN A CA 1
ATOM 637 C C . ASN A 1 87 ? 1.887 1.408 0.939 1.00 95.06 87 ASN A C 1
ATOM 639 O O . ASN A 1 87 ? 1.438 1.274 2.073 1.00 95.06 87 ASN A O 1
ATOM 643 N N . LYS A 1 88 ? 1.442 2.355 0.102 1.00 97.19 88 LYS A N 1
ATOM 644 C CA . LYS A 1 88 ? 0.344 3.265 0.460 1.00 97.19 88 LYS A CA 1
ATOM 645 C C . LYS A 1 88 ? -0.914 2.481 0.829 1.00 97.19 88 LYS A C 1
ATOM 647 O O . LYS A 1 88 ? -1.483 2.711 1.891 1.00 97.19 88 LYS A O 1
ATOM 652 N N . LEU A 1 89 ? -1.307 1.511 -0.002 1.00 97.69 89 LEU A N 1
ATOM 653 C CA . LEU A 1 89 ? -2.493 0.690 0.244 1.00 97.69 89 LEU A CA 1
ATOM 654 C C . LEU A 1 89 ? -2.389 -0.128 1.541 1.00 97.69 89 LEU A C 1
ATOM 656 O O . LEU A 1 89 ? -3.391 -0.268 2.237 1.00 97.69 89 LEU A O 1
ATOM 660 N N . ARG A 1 90 ? -1.196 -0.630 1.897 1.00 96.69 90 ARG A N 1
ATOM 661 C CA . ARG A 1 90 ? -0.963 -1.324 3.177 1.00 96.69 90 ARG A CA 1
ATOM 662 C C . ARG A 1 90 ? -1.404 -0.453 4.350 1.00 96.69 90 ARG A C 1
ATOM 664 O O . ARG A 1 90 ? -2.174 -0.901 5.193 1.00 96.69 90 ARG A O 1
ATOM 671 N N . TYR A 1 91 ? -0.938 0.792 4.378 1.00 96.94 91 TYR A N 1
ATOM 672 C CA . TYR A 1 91 ? -1.259 1.713 5.461 1.00 96.94 91 TYR A CA 1
ATOM 673 C C . TYR A 1 91 ? -2.711 2.195 5.428 1.00 96.94 91 TYR A C 1
ATOM 675 O O . TYR A 1 91 ? -3.300 2.333 6.491 1.00 96.94 91 TYR A O 1
ATOM 683 N N . GLU A 1 92 ? -3.325 2.361 4.252 1.00 97.62 92 GLU A N 1
ATOM 684 C CA . GLU A 1 92 ? -4.773 2.628 4.149 1.00 97.62 92 GLU A CA 1
ATOM 685 C C . GLU A 1 92 ? -5.618 1.503 4.764 1.00 97.62 92 GLU A C 1
ATOM 687 O O . GLU A 1 92 ? -6.596 1.758 5.462 1.00 97.62 92 GLU A O 1
ATOM 692 N N . ILE A 1 93 ? -5.237 0.242 4.534 1.00 97.94 93 ILE A N 1
ATOM 693 C CA . ILE A 1 93 ? -5.927 -0.919 5.113 1.00 97.94 93 ILE A CA 1
ATOM 694 C C . ILE A 1 93 ? -5.756 -0.946 6.636 1.00 97.94 93 ILE A C 1
ATOM 696 O O . ILE A 1 93 ? -6.725 -1.197 7.353 1.00 97.94 93 ILE A O 1
ATOM 700 N N . MET A 1 94 ? -4.546 -0.675 7.134 1.00 97.44 94 MET A N 1
ATOM 701 C CA . MET A 1 94 ? -4.283 -0.599 8.576 1.00 97.44 94 MET A CA 1
ATOM 702 C C . MET A 1 94 ? -5.075 0.539 9.231 1.00 97.44 94 MET A C 1
ATOM 704 O O . MET A 1 94 ? -5.683 0.330 10.275 1.00 97.44 94 MET A O 1
ATOM 708 N N . LEU A 1 95 ? -5.149 1.701 8.578 1.00 96.94 95 LEU A N 1
ATOM 709 C CA . LEU A 1 95 ? -5.935 2.844 9.034 1.00 96.94 95 LEU A CA 1
ATOM 710 C C . LEU A 1 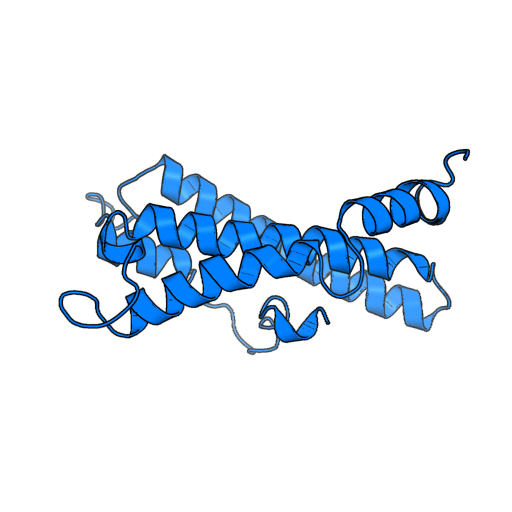95 ? -7.434 2.515 9.089 1.00 96.94 95 LEU A C 1
ATOM 712 O O . LEU A 1 95 ? -8.091 2.795 10.090 1.00 96.94 95 LEU A O 1
ATOM 716 N N . GLN A 1 96 ? -7.967 1.860 8.050 1.00 96.94 96 GLN A N 1
ATOM 717 C CA . GLN A 1 96 ? -9.359 1.402 8.031 1.00 96.94 96 GLN A CA 1
ATOM 718 C C . GLN A 1 96 ? -9.648 0.448 9.198 1.00 96.94 96 GLN A C 1
ATOM 720 O O . GLN A 1 96 ? -10.702 0.554 9.818 1.00 96.94 96 GLN A O 1
ATOM 725 N N . ALA A 1 97 ? -8.726 -0.474 9.493 1.00 97.44 97 ALA A N 1
ATOM 726 C CA . ALA A 1 97 ? -8.875 -1.416 10.596 1.00 97.44 97 ALA A CA 1
ATOM 727 C C . ALA A 1 97 ? -8.926 -0.712 11.960 1.00 97.44 97 ALA A C 1
ATOM 729 O O . ALA A 1 97 ? -9.756 -1.064 12.788 1.00 97.44 97 ALA A O 1
ATOM 730 N N . MET A 1 98 ? -8.056 0.275 12.182 1.00 97.12 98 MET A N 1
ATOM 731 C CA . MET A 1 98 ? -7.943 0.993 13.458 1.00 97.12 98 MET A CA 1
ATOM 732 C C . MET A 1 98 ? -9.084 1.986 13.712 1.00 97.12 98 MET A C 1
ATOM 734 O O . MET A 1 98 ? -9.297 2.401 14.851 1.00 97.12 98 MET A O 1
ATOM 738 N N . GLY A 1 99 ? -9.797 2.419 12.669 1.00 96.19 99 GLY A N 1
ATOM 739 C CA . GLY A 1 99 ? -10.834 3.441 12.794 1.00 96.19 99 GLY A CA 1
ATOM 740 C C . GLY A 1 99 ? -10.277 4.749 13.370 1.00 96.19 99 GLY A C 1
ATOM 741 O O . GLY A 1 99 ? -9.234 5.239 12.936 1.00 96.19 99 GLY A O 1
ATOM 742 N N . THR A 1 100 ? -10.954 5.322 14.368 1.00 95.69 100 THR A N 1
ATOM 743 C CA . THR A 1 100 ? -10.550 6.594 14.994 1.00 95.69 100 THR A CA 1
ATOM 744 C C . THR A 1 100 ? -9.198 6.524 15.700 1.00 95.69 100 THR A C 1
ATOM 746 O O . THR A 1 100 ? -8.500 7.535 15.754 1.00 95.69 100 THR A O 1
ATOM 749 N N . SER A 1 101 ? -8.784 5.347 16.182 1.00 95.75 101 SER A N 1
ATOM 750 C CA . SER A 1 101 ? -7.451 5.153 16.769 1.00 95.75 101 SER A CA 1
ATOM 751 C C . SER A 1 101 ? -6.322 5.390 15.761 1.00 95.75 101 SER A C 1
ATOM 753 O O . SER A 1 101 ? -5.217 5.765 16.139 1.00 95.75 101 SER A O 1
ATOM 755 N N . GLY A 1 102 ? -6.599 5.240 14.462 1.00 94.81 102 GLY A N 1
ATOM 756 C CA . GLY A 1 102 ? -5.654 5.534 13.382 1.00 94.81 102 GLY A CA 1
ATOM 757 C C . GLY A 1 102 ? -5.438 7.023 13.103 1.00 94.81 102 GLY A C 1
ATOM 758 O O . GLY A 1 102 ? -4.643 7.369 12.240 1.00 94.81 102 GLY A O 1
ATOM 759 N N . LEU A 1 103 ? -6.135 7.924 13.799 1.00 94.25 103 LEU A N 1
ATOM 760 C CA . LEU A 1 103 ? -6.041 9.369 13.561 1.00 94.25 103 LEU A CA 1
ATOM 761 C C . LEU A 1 103 ? -5.144 10.093 14.578 1.00 94.25 103 LEU A C 1
ATOM 763 O O . LEU A 1 103 ? -5.041 11.319 14.545 1.00 94.25 103 LEU A O 1
ATOM 767 N N . GLY A 1 104 ? -4.487 9.351 15.474 1.00 94.75 104 GLY A N 1
ATOM 768 C CA . GLY A 1 104 ? -3.624 9.912 16.512 1.00 94.75 104 GLY A CA 1
ATOM 769 C C . GLY A 1 104 ? -2.306 10.478 15.992 1.00 94.75 104 GLY A C 1
ATOM 770 O O . GLY A 1 104 ? -1.604 9.821 15.222 1.00 94.75 104 GLY A O 1
ATOM 771 N N . TRP A 1 105 ? -1.941 11.679 16.455 1.00 94.75 105 TRP A N 1
ATOM 772 C CA . TRP A 1 105 ? -0.659 12.323 16.132 1.00 94.75 105 TRP A CA 1
ATOM 773 C C . TRP A 1 105 ? 0.378 12.206 17.257 1.00 94.75 105 TRP A C 1
ATOM 775 O O . TRP A 1 105 ? 1.553 11.910 17.004 1.00 94.75 105 TRP A O 1
ATOM 785 N N . GLU A 1 106 ? -0.056 12.399 18.501 1.00 95.19 106 GLU A N 1
ATOM 786 C CA . GLU A 1 106 ? 0.765 12.289 19.704 1.00 95.19 106 GLU A CA 1
ATOM 787 C C . GLU A 1 106 ? -0.098 12.120 20.959 1.00 95.19 106 GLU A C 1
ATOM 789 O O . GLU A 1 106 ? -1.279 12.463 20.950 1.00 95.19 106 GLU A O 1
ATOM 794 N N . GLY A 1 107 ? 0.534 11.639 22.034 1.00 92.88 107 GLY A N 1
ATOM 795 C CA . GLY A 1 107 ? -0.045 11.600 23.374 1.00 92.88 107 GLY A CA 1
ATOM 796 C C . GLY A 1 107 ? -1.182 10.597 23.568 1.00 92.88 107 GLY A C 1
ATOM 797 O O . GLY A 1 107 ? -1.621 9.904 22.651 1.00 92.88 107 GLY A O 1
ATOM 798 N N . GLU A 1 108 ? -1.654 10.539 24.809 1.00 92.75 108 GLU A N 1
ATOM 799 C CA . GLU A 1 108 ? -2.882 9.832 25.162 1.00 92.75 108 GLU A CA 1
ATOM 800 C C . GLU A 1 108 ? -4.084 10.461 24.431 1.00 92.75 108 GLU A C 1
ATOM 802 O O . GLU A 1 108 ? -4.119 11.684 24.253 1.00 92.75 108 GLU A O 1
ATOM 807 N N . PRO A 1 109 ? -5.089 9.671 24.018 1.00 93.25 109 PRO A N 1
ATOM 808 C CA . PRO A 1 109 ? -5.310 8.258 24.348 1.00 93.25 109 PRO A CA 1
ATOM 809 C C . PRO A 1 109 ? -4.700 7.258 23.342 1.00 93.25 109 PRO A C 1
ATOM 811 O O . PRO A 1 109 ? -5.137 6.110 23.290 1.00 93.25 109 PRO A O 1
ATOM 814 N N . PHE A 1 110 ? -3.757 7.680 22.492 1.00 96.75 110 PHE A N 1
ATOM 815 C CA . PHE A 1 110 ? -3.250 6.845 21.400 1.00 96.75 110 PHE A CA 1
ATOM 816 C C . PHE A 1 110 ? -2.055 5.995 21.830 1.00 96.75 110 PHE A C 1
ATOM 818 O O . PHE A 1 110 ? -1.047 6.501 22.331 1.00 96.75 110 PHE A O 1
ATOM 825 N N . ALA A 1 111 ? -2.123 4.695 21.557 1.00 95.88 111 ALA A N 1
ATOM 826 C CA . ALA A 1 111 ? -1.030 3.785 21.859 1.00 95.88 111 ALA A CA 1
ATOM 827 C C . ALA A 1 111 ? 0.192 4.051 20.950 1.00 95.88 111 ALA A C 1
ATOM 829 O O . ALA A 1 111 ? 0.040 4.447 19.790 1.00 95.88 111 ALA A O 1
ATOM 830 N N . PRO A 1 112 ? 1.427 3.757 21.406 1.00 95.56 112 PRO A N 1
ATOM 831 C CA . PRO A 1 112 ? 2.634 3.980 20.607 1.00 95.56 112 PRO A CA 1
ATOM 832 C C . PRO A 1 112 ? 2.623 3.307 19.226 1.00 95.56 112 PRO A C 1
ATOM 834 O O . PRO A 1 112 ? 3.125 3.880 18.259 1.00 95.56 112 PRO A O 1
ATOM 837 N N . GLU A 1 113 ? 2.042 2.106 19.117 1.00 93.50 113 GLU A N 1
ATOM 838 C CA . GLU A 1 113 ? 1.890 1.406 17.834 1.00 93.50 113 GLU A CA 1
ATOM 839 C C . GLU A 1 113 ? 0.939 2.157 16.890 1.00 93.50 113 GLU A C 1
ATOM 841 O O . GLU A 1 113 ? 1.225 2.277 15.701 1.00 93.50 113 GLU A O 1
ATOM 846 N N . GLU A 1 114 ? -0.148 2.722 17.419 1.00 96.31 114 GLU A N 1
ATOM 847 C CA . GLU A 1 114 ? -1.121 3.487 16.637 1.00 96.31 114 GLU A CA 1
ATOM 848 C C . GLU A 1 114 ? -0.476 4.742 16.056 1.00 96.31 114 GLU A C 1
ATOM 850 O O . GLU A 1 114 ? -0.523 4.962 14.847 1.00 96.31 114 GLU A O 1
ATOM 855 N N . LEU A 1 115 ? 0.233 5.499 16.898 1.00 97.50 115 LEU A N 1
ATOM 856 C CA . LEU A 1 115 ? 0.984 6.686 16.490 1.00 97.50 115 LEU A CA 1
ATOM 857 C C . LEU A 1 115 ? 2.032 6.369 15.415 1.00 97.50 115 LEU A C 1
ATOM 859 O O . LEU A 1 115 ? 2.226 7.146 14.476 1.00 97.50 115 LEU A O 1
ATOM 863 N N . ALA A 1 116 ? 2.719 5.229 15.534 1.00 95.94 116 ALA A N 1
ATOM 864 C CA . ALA A 1 116 ? 3.683 4.786 14.533 1.00 95.94 116 ALA A CA 1
ATOM 865 C C . ALA A 1 116 ? 3.002 4.476 13.191 1.00 95.94 116 ALA A C 1
ATOM 867 O O . ALA A 1 116 ? 3.474 4.931 12.148 1.00 95.94 116 ALA A O 1
ATOM 868 N N . ILE A 1 117 ? 1.872 3.761 13.205 1.00 95.62 117 ILE A N 1
ATOM 869 C CA . ILE A 1 117 ? 1.110 3.443 11.991 1.00 95.62 117 ILE A CA 1
ATOM 870 C C . ILE A 1 117 ? 0.600 4.721 11.316 1.00 95.62 117 ILE A C 1
ATOM 872 O O . ILE A 1 117 ? 0.757 4.855 10.102 1.00 95.62 117 ILE A O 1
ATOM 876 N N . THR A 1 118 ? 0.065 5.684 12.073 1.00 96.88 118 THR A N 1
ATOM 877 C CA . THR A 1 118 ? -0.409 6.967 11.527 1.00 96.88 118 THR A CA 1
ATOM 878 C C . THR A 1 118 ? 0.718 7.747 10.850 1.00 96.88 118 THR A C 1
ATOM 880 O O . THR A 1 118 ? 0.556 8.263 9.741 1.00 96.88 118 THR A O 1
ATOM 883 N N . ARG A 1 119 ? 1.896 7.817 11.481 1.00 96.75 119 ARG A N 1
ATOM 884 C CA . ARG A 1 119 ? 3.063 8.512 10.911 1.00 96.75 119 ARG A CA 1
ATOM 885 C C . ARG A 1 119 ? 3.556 7.839 9.640 1.00 96.75 119 ARG A C 1
ATOM 887 O O . ARG A 1 119 ? 3.824 8.523 8.652 1.00 96.75 119 ARG A O 1
ATOM 894 N N . GLU A 1 120 ? 3.627 6.514 9.638 1.00 95.94 120 GLU A N 1
ATOM 895 C CA . GLU A 1 120 ? 4.025 5.762 8.454 1.00 95.94 120 GLU A CA 1
ATOM 896 C C . GLU A 1 120 ? 2.991 5.857 7.324 1.00 95.94 120 GLU A C 1
ATOM 898 O O . GLU A 1 120 ? 3.365 5.965 6.155 1.00 95.94 120 GLU A O 1
ATOM 903 N N . TRP A 1 121 ? 1.695 5.916 7.643 1.00 96.50 121 TRP A N 1
ATOM 904 C CA . TRP A 1 121 ? 0.647 6.195 6.663 1.00 96.50 121 TRP A CA 1
ATOM 905 C C . TRP A 1 121 ? 0.871 7.541 5.968 1.00 96.50 121 TRP A C 1
ATOM 907 O O . TRP A 1 121 ? 0.926 7.594 4.734 1.00 96.50 121 TRP A O 1
ATOM 917 N N . LEU A 1 122 ? 1.084 8.613 6.733 1.00 96.81 122 LEU A N 1
ATOM 918 C CA . LEU A 1 122 ? 1.370 9.941 6.184 1.00 96.81 122 LEU A CA 1
ATOM 919 C C . LEU A 1 122 ? 2.674 9.946 5.373 1.00 96.81 122 LEU A C 1
ATOM 921 O O . LEU A 1 122 ? 2.713 10.448 4.247 1.00 96.81 122 LEU A O 1
ATOM 925 N N . ARG A 1 123 ? 3.732 9.309 5.889 1.00 96.25 123 ARG A N 1
ATOM 926 C CA . ARG A 1 123 ? 5.023 9.178 5.198 1.00 96.25 123 ARG A CA 1
ATOM 927 C C . ARG A 1 123 ? 4.916 8.389 3.895 1.00 96.25 123 ARG A C 1
ATOM 929 O O . ARG A 1 123 ? 5.629 8.701 2.934 1.00 96.25 123 ARG A O 1
ATOM 936 N N . SER A 1 124 ? 4.030 7.395 3.833 1.00 95.62 124 SER A N 1
ATOM 937 C CA . SER A 1 124 ? 3.844 6.560 2.645 1.00 95.62 124 SER A CA 1
ATOM 938 C C . SER A 1 124 ? 3.372 7.366 1.432 1.00 95.62 124 SER A C 1
ATOM 940 O O . SER A 1 124 ? 3.679 7.010 0.296 1.00 95.62 124 SER A O 1
ATOM 942 N N . LYS A 1 125 ? 2.702 8.509 1.638 1.00 96.38 125 LYS A N 1
ATOM 943 C CA . LYS A 1 125 ? 2.258 9.391 0.545 1.00 96.38 125 LYS A CA 1
ATOM 944 C C . LYS A 1 125 ? 3.422 9.926 -0.281 1.00 96.38 125 LYS A C 1
ATOM 946 O O . LYS A 1 125 ? 3.335 9.973 -1.508 1.00 96.38 125 LYS A O 1
ATOM 951 N N . ALA A 1 126 ? 4.545 10.227 0.370 1.00 96.69 126 ALA A N 1
ATOM 952 C CA . ALA A 1 126 ? 5.760 10.657 -0.313 1.00 96.69 126 ALA A CA 1
ATOM 953 C C . ALA A 1 126 ? 6.356 9.557 -1.208 1.00 96.69 126 ALA A C 1
ATOM 955 O O . ALA A 1 126 ? 7.083 9.872 -2.151 1.00 96.69 126 ALA A O 1
ATOM 956 N N . ASN A 1 127 ? 6.018 8.276 -0.991 1.00 93.50 127 ASN A N 1
ATOM 957 C CA . ASN A 1 127 ? 6.523 7.198 -1.834 1.00 93.50 127 ASN A CA 1
ATOM 958 C C . ASN A 1 127 ? 6.095 7.365 -3.294 1.00 93.50 127 ASN A C 1
ATOM 960 O O . ASN A 1 127 ? 6.875 7.021 -4.164 1.00 93.50 127 ASN A O 1
ATOM 964 N N . SER A 1 128 ? 4.926 7.918 -3.622 1.00 95.19 128 SER A N 1
ATOM 965 C CA . SER A 1 128 ? 4.557 8.138 -5.035 1.00 95.19 128 SER A CA 1
ATOM 966 C C . SER A 1 128 ? 5.294 9.301 -5.716 1.00 95.19 128 SER A C 1
ATOM 968 O O . SER A 1 128 ? 5.053 9.540 -6.898 1.00 95.19 128 SER A O 1
ATOM 970 N N . ILE A 1 129 ? 6.172 10.009 -4.996 1.00 96.88 129 ILE A N 1
ATOM 971 C CA . ILE A 1 129 ? 6.882 11.213 -5.455 1.00 96.88 129 ILE A CA 1
ATOM 972 C C . ILE A 1 129 ? 8.402 10.989 -5.427 1.00 96.88 129 ILE A C 1
ATOM 974 O O . ILE A 1 129 ? 9.100 11.264 -6.402 1.00 96.88 129 ILE A O 1
ATOM 978 N N . GLU A 1 130 ? 8.932 10.481 -4.312 1.00 93.06 130 GLU A N 1
ATOM 979 C CA . GLU A 1 130 ? 10.374 10.335 -4.114 1.00 93.06 130 GLU A CA 1
ATOM 980 C C . GLU A 1 130 ? 10.978 9.228 -4.998 1.00 93.06 130 GLU A C 1
ATOM 982 O O . GLU A 1 130 ? 10.433 8.126 -5.125 1.00 93.06 130 GLU A O 1
ATOM 987 N N . GLY A 1 131 ? 12.149 9.501 -5.585 1.00 85.56 131 GLY A N 1
ATOM 988 C CA . GLY A 1 131 ? 12.818 8.562 -6.494 1.00 85.56 131 GLY A CA 1
ATOM 989 C C . GLY A 1 131 ? 12.113 8.383 -7.835 1.00 85.56 131 GLY A C 1
ATOM 990 O O . GLY A 1 131 ? 12.162 7.290 -8.395 1.00 85.56 131 GLY A O 1
ATOM 991 N N . GLY A 1 132 ? 11.449 9.439 -8.308 1.00 92.88 132 GLY A N 1
ATOM 992 C CA . GLY A 1 132 ? 10.652 9.461 -9.529 1.00 92.88 132 GLY A CA 1
ATOM 993 C C . GLY A 1 132 ? 9.167 9.395 -9.200 1.00 92.88 132 GLY A C 1
ATOM 994 O O . GLY A 1 132 ? 8.719 8.472 -8.514 1.00 92.88 132 GLY A O 1
ATOM 995 N N . THR A 1 133 ? 8.406 10.366 -9.705 1.00 97.38 133 THR A N 1
ATOM 996 C CA . THR A 1 133 ? 6.961 10.411 -9.474 1.00 97.38 133 THR A CA 1
ATOM 997 C C . THR A 1 133 ? 6.257 9.251 -10.173 1.00 97.38 133 THR A C 1
ATOM 999 O O . THR A 1 133 ? 6.821 8.580 -11.047 1.00 97.38 133 THR A O 1
ATOM 1002 N N . SER A 1 134 ? 5.015 8.991 -9.779 1.00 97.19 134 SER A N 1
ATOM 1003 C CA . SER A 1 134 ? 4.212 7.917 -10.368 1.00 97.19 134 SER A CA 1
ATOM 1004 C C . SER A 1 134 ? 3.964 8.160 -11.854 1.00 97.19 134 SER A C 1
ATOM 1006 O O . SER A 1 134 ? 4.095 7.239 -12.650 1.00 97.19 134 SER A O 1
ATOM 1008 N N . GLU A 1 135 ? 3.716 9.408 -12.240 1.00 97.81 135 GLU A N 1
ATOM 1009 C CA . GLU A 1 135 ? 3.497 9.841 -13.620 1.00 97.81 135 GLU A CA 1
ATOM 1010 C C . GLU A 1 135 ? 4.742 9.606 -14.478 1.00 97.81 135 GLU A C 1
ATOM 1012 O O . GLU A 1 135 ? 4.650 9.049 -15.569 1.00 97.81 135 GLU A O 1
ATOM 1017 N N . ILE A 1 136 ? 5.924 9.966 -13.967 1.00 96.56 136 ILE A N 1
ATOM 1018 C CA . ILE A 1 136 ? 7.182 9.744 -14.687 1.00 96.56 136 ILE A CA 1
ATOM 1019 C C . ILE A 1 136 ? 7.480 8.250 -14.814 1.00 96.56 136 ILE A C 1
ATOM 1021 O O . ILE A 1 136 ? 7.849 7.796 -15.894 1.00 96.56 136 ILE A O 1
ATOM 1025 N N . ASN A 1 137 ? 7.281 7.458 -13.755 1.00 95.81 137 ASN A N 1
ATOM 1026 C CA . ASN A 1 137 ? 7.475 6.009 -13.842 1.00 95.81 137 ASN A CA 1
ATOM 1027 C C . ASN A 1 137 ? 6.491 5.356 -14.820 1.00 95.81 137 ASN A C 1
ATOM 1029 O O . ASN A 1 137 ? 6.906 4.501 -15.595 1.00 95.81 137 ASN A O 1
ATOM 1033 N N . LEU A 1 138 ? 5.222 5.771 -14.830 1.00 95.88 138 LEU A N 1
ATOM 1034 C CA . LEU A 1 138 ? 4.231 5.287 -15.793 1.00 95.88 138 LEU A CA 1
ATOM 1035 C C . LEU A 1 138 ? 4.611 5.645 -17.233 1.00 95.88 138 LEU A C 1
ATOM 1037 O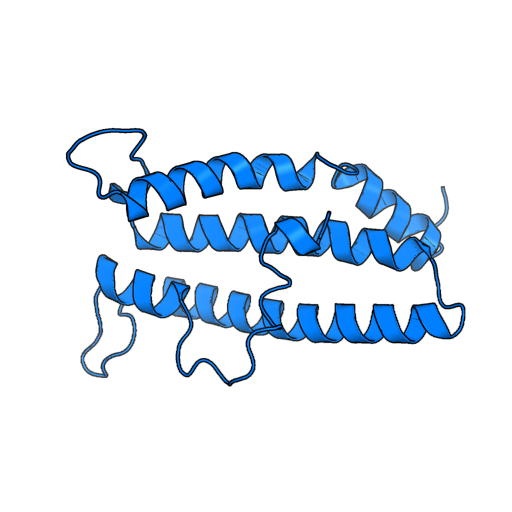 O . LEU A 1 138 ? 4.478 4.799 -18.111 1.00 95.88 138 LEU A O 1
ATOM 1041 N N . ASN A 1 139 ? 5.159 6.839 -17.460 1.00 95.81 139 ASN A N 1
ATOM 1042 C CA . ASN A 1 139 ? 5.664 7.258 -18.767 1.00 95.81 139 ASN A CA 1
ATOM 1043 C C . ASN A 1 139 ? 6.879 6.419 -19.221 1.00 95.81 139 ASN A C 1
ATOM 1045 O O . ASN A 1 139 ? 6.979 5.993 -20.370 1.00 95.81 139 ASN A O 1
ATOM 1049 N N . VAL A 1 140 ? 7.801 6.107 -18.303 1.00 93.94 140 VAL A N 1
ATOM 1050 C CA . VAL A 1 140 ? 8.908 5.181 -18.598 1.00 93.94 140 VAL A CA 1
ATOM 1051 C C . VAL A 1 140 ? 8.372 3.791 -18.938 1.00 93.94 140 VAL A C 1
ATOM 1053 O O . VAL A 1 140 ? 8.849 3.176 -19.887 1.00 93.94 140 VAL A O 1
ATOM 1056 N N . ILE A 1 141 ? 7.367 3.297 -18.211 1.00 93.12 141 ILE A N 1
ATOM 1057 C CA . ILE A 1 141 ? 6.754 1.992 -18.485 1.00 93.12 141 ILE A CA 1
ATOM 1058 C C . ILE A 1 141 ? 6.095 1.985 -19.869 1.00 93.12 141 ILE A C 1
ATOM 1060 O O . ILE A 1 141 ? 6.369 1.082 -20.659 1.00 93.12 141 ILE A O 1
ATOM 1064 N N . SER A 1 142 ? 5.280 2.988 -20.203 1.00 95.12 142 SER A N 1
ATOM 1065 C CA . SER A 1 142 ? 4.613 3.046 -21.508 1.00 95.12 142 SER A CA 1
ATOM 1066 C C . SER A 1 142 ? 5.617 3.057 -22.660 1.00 95.12 142 SER A C 1
ATOM 1068 O O . S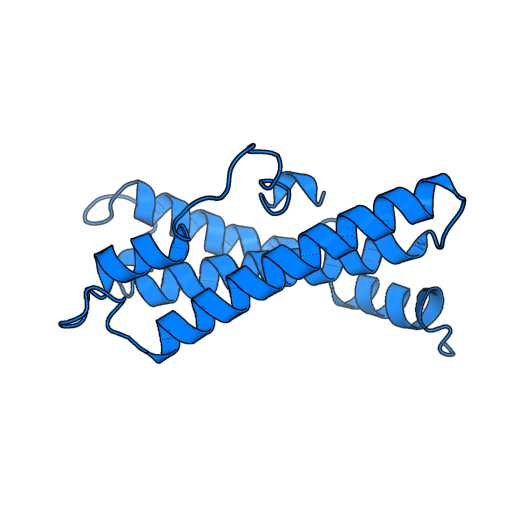ER A 1 142 ? 5.473 2.283 -23.599 1.00 95.12 142 SER A O 1
ATOM 1070 N N . LYS A 1 143 ? 6.672 3.868 -22.564 1.00 93.31 143 LYS A N 1
ATOM 1071 C CA . LYS A 1 143 ? 7.615 4.075 -23.674 1.00 93.31 143 LYS A CA 1
ATOM 1072 C C . LYS A 1 143 ? 8.718 3.030 -23.756 1.00 93.31 143 LYS A C 1
ATOM 1074 O O . LYS A 1 143 ? 9.183 2.707 -24.835 1.00 93.31 143 LYS A O 1
ATOM 1079 N N . ARG A 1 144 ? 9.203 2.531 -22.617 1.00 91.12 144 ARG A N 1
ATOM 1080 C CA . ARG A 1 144 ? 10.416 1.690 -22.555 1.00 91.12 144 ARG A CA 1
ATOM 1081 C C . ARG A 1 144 ? 10.143 0.233 -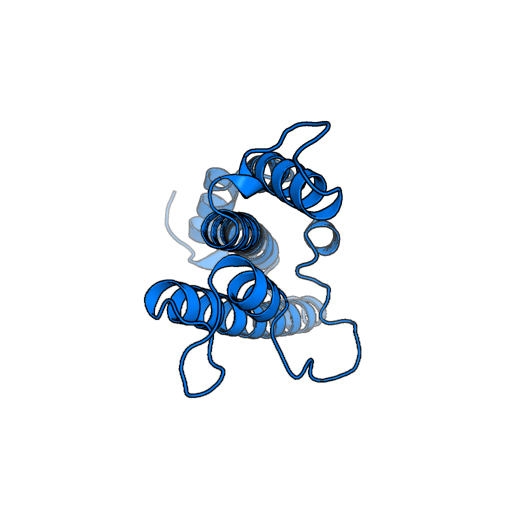22.216 1.00 91.12 144 ARG A C 1
ATOM 1083 O O . ARG A 1 144 ? 11.050 -0.583 -22.340 1.00 91.12 144 ARG A O 1
ATOM 1090 N N . VAL A 1 145 ? 8.935 -0.086 -21.757 1.00 89.25 145 VAL A N 1
ATOM 1091 C CA . VAL A 1 145 ? 8.515 -1.470 -21.497 1.00 89.25 145 VAL A CA 1
ATOM 1092 C C . VAL A 1 145 ? 7.466 -1.910 -22.512 1.00 89.25 145 VAL A C 1
ATOM 1094 O O . VAL A 1 145 ? 7.564 -3.018 -23.026 1.00 89.25 145 VAL A O 1
ATOM 1097 N N . LEU A 1 146 ? 6.483 -1.054 -22.802 1.00 91.19 146 LEU A N 1
ATOM 1098 C CA . LEU A 1 146 ? 5.402 -1.360 -23.746 1.00 91.19 146 LEU A CA 1
ATOM 1099 C C . LEU A 1 146 ? 5.661 -0.856 -25.174 1.00 91.19 146 LEU A C 1
ATOM 1101 O O . LEU A 1 146 ? 4.852 -1.142 -26.050 1.00 91.19 146 LEU A O 1
ATOM 1105 N N . ASP A 1 147 ? 6.761 -0.129 -25.394 1.00 91.69 147 ASP A N 1
ATOM 1106 C CA . ASP A 1 147 ? 7.169 0.423 -26.696 1.00 91.69 147 ASP A CA 1
ATOM 1107 C C . ASP A 1 147 ? 6.081 1.286 -27.368 1.00 91.69 147 ASP A C 1
ATOM 1109 O O . ASP A 1 147 ? 5.872 1.253 -28.580 1.00 91.69 147 ASP A O 1
ATOM 1113 N N . LEU A 1 148 ? 5.331 2.045 -26.558 1.00 95.06 148 LEU A N 1
ATOM 1114 C CA . LEU A 1 148 ? 4.307 2.958 -27.062 1.00 95.06 148 LEU A CA 1
ATOM 1115 C C . LEU A 1 148 ? 4.934 4.253 -27.618 1.00 95.06 148 LEU A C 1
ATOM 1117 O O . LEU A 1 148 ? 5.943 4.712 -27.073 1.00 95.06 148 LEU A O 1
ATOM 1121 N N . PRO A 1 149 ? 4.319 4.876 -28.646 1.00 89.94 149 PRO A N 1
ATOM 1122 C CA . PRO A 1 149 ? 4.783 6.145 -29.215 1.00 89.94 149 PRO A CA 1
ATOM 1123 C C . PRO A 1 149 ? 4.793 7.312 -28.214 1.00 89.94 149 PRO A C 1
ATOM 1125 O O . PRO A 1 149 ? 4.108 7.272 -27.188 1.00 89.94 149 PRO A O 1
ATOM 1128 N N . ASP A 1 150 ? 5.560 8.356 -28.549 1.00 80.25 150 ASP A N 1
ATOM 1129 C CA . ASP A 1 150 ? 5.680 9.601 -27.773 1.00 80.25 150 ASP A CA 1
ATOM 1130 C C . ASP A 1 150 ? 4.446 10.511 -27.834 1.00 80.25 150 ASP A C 1
ATOM 1132 O O . ASP A 1 150 ? 3.868 10.684 -28.933 1.00 80.25 150 ASP A O 1
#

Secondary structure (DSSP, 8-state):
-GGGGTTTTT-S-S--SS-HHHHHHHHHH-B-TTSSBS-HHHHHHHHHHHHHHHHHHHHHHHHHHHHHTT--TTHHHHHHHHHHHHHHHHHHHHHHHHGGGGG--SSTTS-HHHHHHHHHHHHHHGGGTTTS-HHHHHHHHHHHTS----

pLDDT: mean 87.94, std 16.5, range [33.5, 97.94]

Sequence (150 aa):
MISGMGLATGAGSGPRKTSGMAELGKRYVGTDEKNRLDDAQLRTKIAKHDLNSRAFTLTLQRMAEDAKTGGPSATASMGKYYGSEQNKLRYEIMLQAMGTSGLGWEGEPFAPEELAITREWLRSKANSIEGGTSEINLNVISKRVLDLPD